Protein AF-A0A839QLB0-F1 (afdb_monomer_lite)

pLDDT: mean 74.17, std 19.47, range [36.72, 94.06]

Foldseek 3Di:
DDDPVLLVQLVVLCVVPVDLVSSCVVSVHDSVVSVVSVVVVVVVVVVVVVVDVVDDPPDDPPDDDDDD

Structure (mmCIF, N/CA/C/O backbone):
data_AF-A0A839QLB0-F1
#
_entry.id   AF-A0A839QLB0-F1
#
loop_
_atom_site.group_PDB
_atom_site.id
_atom_site.type_symbol
_atom_site.label_atom_id
_atom_site.label_alt_id
_atom_site.label_comp_id
_atom_site.label_asym_id
_atom_site.label_entity_id
_atom_site.label_seq_id
_atom_site.pdbx_PDB_ins_code
_atom_site.Cartn_x
_atom_site.Cartn_y
_atom_site.Cartn_z
_atom_site.occupancy
_atom_site.B_iso_or_equiv
_atom_site.auth_seq_id
_atom_site.auth_comp_id
_atom_site.auth_asym_id
_atom_site.auth_atom_id
_atom_site.pdbx_PDB_model_num
ATOM 1 N N . MET A 1 1 ? 13.864 12.088 4.520 1.00 58.25 1 MET A N 1
ATOM 2 C CA . MET A 1 1 ? 13.184 11.031 3.737 1.00 58.25 1 MET A CA 1
ATOM 3 C C . MET A 1 1 ? 12.930 9.867 4.681 1.00 58.25 1 MET A C 1
ATOM 5 O O . MET A 1 1 ? 13.688 9.755 5.630 1.00 58.25 1 MET A O 1
ATOM 9 N N . LYS A 1 2 ? 11.854 9.093 4.503 1.00 72.31 2 LYS A N 1
ATOM 10 C CA . LYS A 1 2 ? 11.562 7.953 5.390 1.00 72.31 2 LYS A CA 1
ATOM 11 C C . LYS A 1 2 ? 12.536 6.809 5.134 1.00 72.31 2 LYS A C 1
ATOM 13 O O . LYS A 1 2 ? 12.933 6.610 3.986 1.00 72.31 2 LYS A O 1
ATOM 18 N N . ASP A 1 3 ? 12.868 6.064 6.179 1.00 85.12 3 ASP A N 1
ATOM 19 C CA . ASP A 1 3 ? 13.724 4.888 6.067 1.00 85.12 3 ASP A CA 1
ATOM 20 C C . ASP A 1 3 ? 12.999 3.742 5.353 1.00 85.12 3 ASP A C 1
ATOM 22 O O . ASP A 1 3 ? 11.779 3.584 5.457 1.00 85.12 3 ASP A O 1
ATOM 26 N N . ALA A 1 4 ? 13.756 2.901 4.643 1.00 85.06 4 ALA A N 1
ATOM 27 C CA . ALA A 1 4 ? 13.207 1.778 3.877 1.00 85.06 4 ALA A CA 1
ATOM 28 C C . ALA A 1 4 ? 12.385 0.807 4.745 1.00 85.06 4 ALA A C 1
ATOM 30 O O . ALA A 1 4 ? 11.368 0.277 4.296 1.00 85.06 4 ALA A O 1
ATOM 31 N N . LYS A 1 5 ? 12.787 0.625 6.010 1.00 88.31 5 LYS A N 1
ATOM 32 C CA . LYS A 1 5 ? 12.050 -0.174 6.996 1.00 88.31 5 LYS A CA 1
ATOM 33 C C . LYS A 1 5 ? 10.645 0.382 7.236 1.00 88.31 5 LYS A C 1
ATOM 35 O O . LYS A 1 5 ? 9.675 -0.367 7.196 1.00 88.31 5 LYS A O 1
ATOM 40 N N . GLU A 1 6 ? 10.536 1.692 7.440 1.00 88.56 6 GLU A N 1
ATOM 41 C CA . GLU A 1 6 ? 9.255 2.355 7.689 1.00 88.56 6 GLU A CA 1
ATOM 42 C C . GLU A 1 6 ? 8.343 2.276 6.456 1.00 88.56 6 GLU A C 1
ATOM 44 O O . GLU A 1 6 ? 7.135 2.088 6.574 1.00 88.56 6 GLU A O 1
ATOM 49 N N . ILE A 1 7 ? 8.920 2.345 5.252 1.00 90.06 7 ILE A N 1
ATOM 50 C CA . ILE A 1 7 ? 8.184 2.155 3.995 1.00 90.06 7 ILE A CA 1
ATOM 51 C C . ILE A 1 7 ? 7.605 0.735 3.900 1.00 90.06 7 ILE A C 1
ATOM 53 O O . ILE A 1 7 ? 6.429 0.591 3.563 1.00 90.06 7 ILE A O 1
ATOM 57 N N . MET A 1 8 ? 8.388 -0.304 4.217 1.00 91.62 8 MET A N 1
ATOM 58 C CA . MET A 1 8 ? 7.893 -1.688 4.235 1.00 91.62 8 MET A CA 1
ATOM 59 C C . MET A 1 8 ? 6.793 -1.902 5.277 1.00 91.62 8 MET A C 1
ATOM 61 O O . MET A 1 8 ? 5.812 -2.577 4.984 1.00 91.62 8 MET A O 1
ATOM 65 N N . GLU A 1 9 ? 6.924 -1.313 6.465 1.00 91.94 9 GLU A N 1
ATOM 66 C CA . GLU A 1 9 ? 5.920 -1.425 7.528 1.00 91.94 9 GLU A CA 1
ATOM 67 C C . GLU A 1 9 ? 4.584 -0.790 7.112 1.00 91.94 9 GLU A C 1
ATOM 69 O O . GLU A 1 9 ? 3.521 -1.390 7.283 1.00 91.94 9 GLU A O 1
ATOM 74 N N . ILE A 1 10 ? 4.634 0.376 6.457 1.00 91.19 10 ILE A N 1
ATOM 75 C CA . ILE A 1 10 ? 3.447 1.037 5.896 1.00 91.19 10 ILE A CA 1
ATOM 76 C C . ILE A 1 10 ? 2.796 0.186 4.800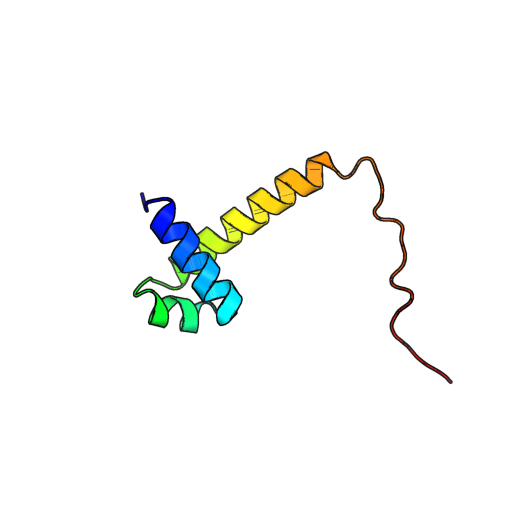 1.00 91.19 10 ILE A C 1
ATOM 78 O O . ILE A 1 10 ? 1.570 0.075 4.759 1.00 91.19 10 ILE A O 1
ATOM 82 N N . LEU A 1 11 ? 3.593 -0.424 3.919 1.00 90.88 11 LEU A N 1
ATOM 83 C CA . LEU A 1 11 ? 3.082 -1.304 2.865 1.00 90.88 11 LEU A CA 1
ATOM 84 C C . LEU A 1 11 ? 2.460 -2.585 3.433 1.00 90.88 11 LEU A C 1
ATOM 86 O O . LEU A 1 11 ? 1.396 -2.986 2.975 1.00 90.88 11 LEU A O 1
ATOM 90 N N . ALA A 1 12 ? 3.059 -3.185 4.463 1.00 91.81 12 ALA A N 1
ATOM 91 C CA . ALA A 1 12 ? 2.512 -4.365 5.129 1.00 91.81 12 ALA A CA 1
ATOM 92 C C . ALA A 1 12 ? 1.173 -4.060 5.823 1.00 91.81 12 ALA A C 1
ATOM 94 O O . ALA A 1 12 ? 0.215 -4.826 5.705 1.00 91.81 12 ALA A O 1
ATOM 95 N N . ALA A 1 13 ? 1.073 -2.909 6.495 1.00 94.06 13 ALA A N 1
ATOM 96 C CA . ALA A 1 13 ? -0.179 -2.452 7.091 1.00 94.06 13 ALA A CA 1
ATOM 97 C C . ALA A 1 13 ? -1.253 -2.164 6.025 1.00 94.06 13 ALA A C 1
ATOM 99 O O . ALA A 1 13 ? -2.434 -2.457 6.242 1.00 94.06 13 ALA A O 1
ATOM 100 N N . TYR A 1 14 ? -0.864 -1.624 4.866 1.00 90.94 14 TYR A N 1
ATOM 101 C CA . TYR A 1 14 ? -1.767 -1.423 3.732 1.00 90.94 14 TYR A CA 1
ATOM 102 C C . TYR A 1 14 ? -2.254 -2.748 3.146 1.00 90.94 14 TYR A C 1
ATOM 104 O O . TYR A 1 14 ? -3.449 -2.891 2.921 1.00 90.94 14 TYR A O 1
ATOM 112 N N . ASP A 1 15 ? -1.383 -3.738 2.966 1.00 90.38 15 ASP A N 1
ATOM 113 C CA . ASP A 1 15 ? -1.775 -5.047 2.430 1.00 90.38 15 ASP A CA 1
ATOM 114 C C . ASP A 1 15 ? -2.746 -5.786 3.375 1.00 90.38 15 ASP A C 1
ATOM 116 O O . ASP A 1 15 ? -3.672 -6.459 2.915 1.00 90.38 15 ASP A O 1
ATOM 120 N N . LEU A 1 16 ? -2.596 -5.600 4.694 1.00 92.62 16 LEU A N 1
ATOM 121 C CA . LEU A 1 16 ? -3.503 -6.146 5.707 1.00 92.62 16 LEU A CA 1
ATOM 122 C C . LEU A 1 16 ? -4.868 -5.441 5.735 1.00 92.62 16 LEU A C 1
ATOM 124 O O . LEU A 1 16 ? -5.898 -6.093 5.901 1.00 92.62 16 LEU A O 1
ATOM 128 N N . THR A 1 17 ? -4.885 -4.113 5.611 1.00 91.31 17 THR A N 1
ATOM 129 C CA . THR A 1 17 ? -6.111 -3.319 5.788 1.00 91.31 17 THR A CA 1
ATOM 130 C C . THR A 1 17 ? -6.821 -3.013 4.477 1.00 91.31 17 THR A C 1
ATOM 132 O O . THR A 1 17 ? -8.030 -3.216 4.396 1.00 91.31 17 THR A O 1
ATOM 135 N N . LYS A 1 18 ? -6.080 -2.559 3.459 1.00 83.81 18 LYS A N 1
ATOM 136 C CA . LYS A 1 18 ? -6.463 -2.045 2.128 1.00 83.81 18 LYS A CA 1
ATOM 137 C C . LYS A 1 18 ? -6.921 -0.580 2.006 1.00 83.81 18 LYS A C 1
ATOM 139 O O . LYS A 1 18 ? -6.654 -0.014 0.949 1.00 83.81 18 LYS A O 1
ATOM 144 N N . PRO A 1 19 ? -7.573 0.102 2.975 1.00 89.19 19 PRO A N 1
ATOM 145 C CA . PRO A 1 19 ? -7.878 1.521 2.828 1.00 89.19 19 PRO A CA 1
ATOM 146 C C . PRO A 1 19 ? -6.790 2.412 3.441 1.00 89.19 19 PRO A C 1
ATOM 148 O O . PRO A 1 19 ? -6.409 2.258 4.601 1.00 89.19 19 PRO A O 1
ATOM 151 N N . PHE A 1 20 ? -6.385 3.444 2.691 1.00 89.50 20 PHE A N 1
ATOM 152 C CA . PHE A 1 20 ? -5.331 4.396 3.078 1.00 89.50 20 PHE A CA 1
ATOM 153 C C . PHE A 1 20 ? -5.551 5.070 4.437 1.00 89.50 20 PHE A C 1
ATOM 155 O O . PHE A 1 20 ? -4.584 5.397 5.122 1.00 89.50 20 PHE A O 1
ATOM 162 N N . ARG A 1 21 ? -6.814 5.306 4.817 1.00 89.56 21 ARG A N 1
ATOM 163 C CA . ARG A 1 21 ? -7.167 5.913 6.107 1.00 89.56 21 ARG A CA 1
ATOM 164 C C . ARG A 1 21 ? -6.901 4.974 7.280 1.00 89.56 21 ARG A C 1
ATOM 166 O O . ARG A 1 21 ? -6.233 5.392 8.214 1.00 89.56 21 ARG A O 1
ATOM 173 N N . ALA A 1 22 ? -7.308 3.709 7.182 1.00 89.69 22 ALA A N 1
ATOM 174 C CA . ALA A 1 22 ? -7.044 2.740 8.245 1.00 89.69 22 ALA A CA 1
ATOM 175 C C . ALA A 1 22 ? -5.539 2.484 8.400 1.00 89.69 22 ALA A C 1
ATOM 177 O O . ALA A 1 22 ? -5.024 2.438 9.512 1.00 89.69 22 ALA A O 1
ATOM 178 N N . THR A 1 23 ? -4.804 2.391 7.286 1.00 92.62 23 THR A N 1
ATOM 179 C CA . THR A 1 23 ? -3.340 2.256 7.319 1.00 92.62 23 THR A CA 1
ATOM 180 C C . THR A 1 23 ? 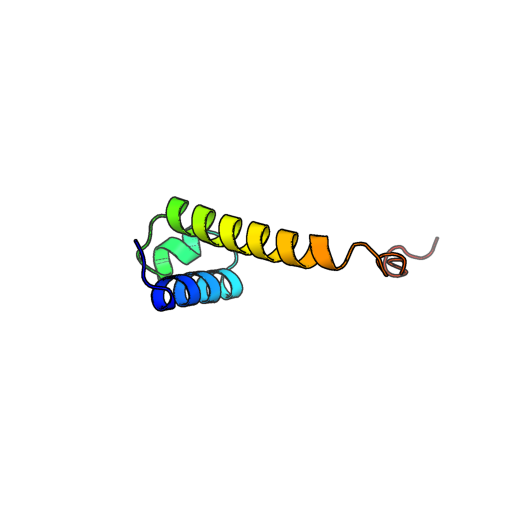-2.666 3.461 7.981 1.00 92.62 23 THR A C 1
ATOM 182 O O . THR A 1 23 ? -1.727 3.301 8.758 1.00 92.62 23 THR A O 1
ATOM 185 N N . ALA A 1 24 ? -3.138 4.675 7.682 1.00 90.44 24 ALA A N 1
ATOM 186 C CA . ALA A 1 24 ? -2.651 5.911 8.287 1.00 90.44 24 ALA A CA 1
ATOM 187 C C . ALA A 1 24 ? -2.846 5.924 9.812 1.00 90.44 24 ALA A C 1
ATOM 189 O O . ALA A 1 24 ? -1.918 6.272 10.540 1.00 90.44 24 ALA A O 1
ATOM 190 N N . GLU A 1 25 ? -4.010 5.481 10.291 1.00 90.31 25 GLU A N 1
ATOM 191 C CA . GLU A 1 25 ? -4.309 5.361 11.723 1.00 90.31 25 GLU A CA 1
ATOM 192 C C . GLU A 1 25 ? -3.428 4.310 12.417 1.00 90.31 25 GLU A C 1
ATOM 194 O O . GLU A 1 25 ? -2.918 4.565 13.504 1.00 90.31 25 GLU A O 1
ATOM 199 N N . LEU A 1 26 ? -3.171 3.172 11.765 1.00 89.50 26 LEU A N 1
ATOM 200 C CA . LEU A 1 26 ? -2.310 2.098 12.285 1.00 89.50 26 LEU A CA 1
ATOM 201 C C . LEU A 1 26 ? -0.825 2.471 12.355 1.00 89.50 26 LEU A C 1
ATOM 203 O O . LEU A 1 26 ? -0.122 2.041 13.262 1.00 89.50 26 LEU A O 1
ATOM 207 N N . THR A 1 27 ? -0.343 3.249 11.389 1.00 89.50 27 THR A N 1
ATOM 208 C CA . THR A 1 27 ? 1.087 3.582 11.240 1.00 89.50 27 THR A CA 1
ATOM 209 C C . THR A 1 27 ? 1.442 4.962 11.795 1.00 89.50 27 THR A C 1
ATOM 211 O O . THR A 1 27 ? 2.599 5.375 11.728 1.00 89.50 27 THR A O 1
ATOM 214 N N . GLY A 1 28 ? 0.458 5.725 12.284 1.00 89.81 28 GLY A N 1
ATOM 215 C CA . GLY A 1 28 ? 0.649 7.107 12.739 1.00 89.81 28 GLY A CA 1
ATOM 216 C C . GLY A 1 28 ? 1.059 8.079 11.623 1.00 89.81 28 GLY A C 1
ATOM 217 O O . GLY A 1 28 ? 1.640 9.131 11.887 1.00 89.81 28 GLY A O 1
ATOM 218 N N . CYS A 1 29 ? 0.796 7.733 10.362 1.00 87.31 29 CYS A N 1
ATOM 219 C CA . CYS A 1 29 ? 1.215 8.499 9.190 1.00 87.31 29 CYS A CA 1
ATOM 220 C C . CYS A 1 29 ? 0.033 9.208 8.522 1.00 87.31 29 CYS A C 1
ATOM 222 O O . CYS A 1 29 ? -1.098 8.756 8.593 1.00 87.31 29 CYS A O 1
ATOM 224 N N . SER A 1 30 ? 0.278 10.292 7.779 1.00 90.62 30 SER A N 1
ATOM 225 C CA . SER A 1 30 ? -0.771 10.894 6.938 1.00 90.62 30 SER A CA 1
ATOM 226 C C . SER A 1 30 ? -1.171 9.960 5.787 1.00 90.62 30 SER A C 1
ATOM 228 O O . SER A 1 30 ? -0.300 9.372 5.139 1.00 90.62 30 SER A O 1
ATOM 230 N N . HIS A 1 31 ? -2.463 9.892 5.438 1.00 88.06 31 HIS A N 1
ATOM 231 C CA . HIS A 1 31 ? -2.942 9.096 4.293 1.00 88.06 31 HIS A CA 1
ATOM 232 C C . HIS A 1 31 ? -2.301 9.521 2.963 1.00 88.06 31 HIS A C 1
ATOM 234 O O . HIS A 1 31 ? -2.144 8.697 2.067 1.00 88.06 31 HIS A O 1
ATOM 240 N N . HIS A 1 32 ? -1.873 10.783 2.829 1.00 90.56 32 HIS A N 1
ATOM 241 C CA . HIS A 1 32 ? -1.155 11.260 1.640 1.00 90.56 32 HIS A CA 1
ATOM 242 C C . HIS A 1 32 ? 0.217 10.595 1.495 1.00 90.56 32 HIS A C 1
ATOM 244 O O . HIS A 1 32 ? 0.676 10.341 0.382 1.00 90.56 32 HIS A O 1
ATOM 250 N N . THR A 1 33 ? 0.864 10.285 2.618 1.00 91.69 33 THR A N 1
ATOM 251 C CA . THR A 1 33 ? 2.126 9.546 2.643 1.00 91.69 33 THR A CA 1
ATOM 252 C C . THR A 1 33 ? 1.908 8.104 2.211 1.00 91.69 33 THR A C 1
ATOM 254 O O . THR A 1 33 ? 2.653 7.619 1.364 1.00 91.69 33 THR A O 1
ATOM 257 N N . VAL A 1 34 ? 0.863 7.450 2.729 1.00 90.75 34 VAL A N 1
ATOM 258 C CA . VAL A 1 34 ? 0.498 6.083 2.325 1.00 90.75 34 VAL A CA 1
ATOM 259 C C . VAL A 1 34 ? 0.216 6.040 0.820 1.00 90.75 34 VAL A C 1
ATOM 261 O O . VAL A 1 34 ? 0.808 5.232 0.114 1.00 90.75 34 VAL A O 1
ATOM 264 N N . ALA A 1 35 ? -0.579 6.979 0.297 1.00 91.25 35 ALA A N 1
ATOM 265 C CA . ALA A 1 35 ? -0.875 7.069 -1.133 1.00 91.25 35 ALA A CA 1
ATOM 266 C C . ALA A 1 35 ? 0.383 7.279 -1.995 1.00 91.25 35 ALA A C 1
ATOM 268 O O . ALA A 1 35 ? 0.517 6.663 -3.050 1.00 91.25 35 ALA A O 1
ATOM 269 N N . ARG A 1 36 ? 1.334 8.119 -1.554 1.00 90.19 36 ARG A N 1
ATOM 270 C CA . ARG A 1 36 ? 2.607 8.320 -2.266 1.00 90.19 36 ARG A CA 1
ATOM 271 C C . ARG A 1 36 ? 3.454 7.045 -2.286 1.00 90.19 36 ARG A C 1
ATOM 273 O O . ARG A 1 36 ? 4.035 6.737 -3.320 1.00 90.19 36 ARG A O 1
ATOM 280 N N . ILE A 1 37 ? 3.526 6.329 -1.165 1.00 89.50 37 ILE A N 1
ATOM 281 C CA . ILE A 1 37 ? 4.295 5.084 -1.035 1.00 89.50 37 ILE A CA 1
ATOM 282 C C . ILE A 1 37 ? 3.682 3.972 -1.893 1.00 89.50 37 ILE A C 1
ATOM 284 O O . ILE A 1 37 ? 4.402 3.324 -2.645 1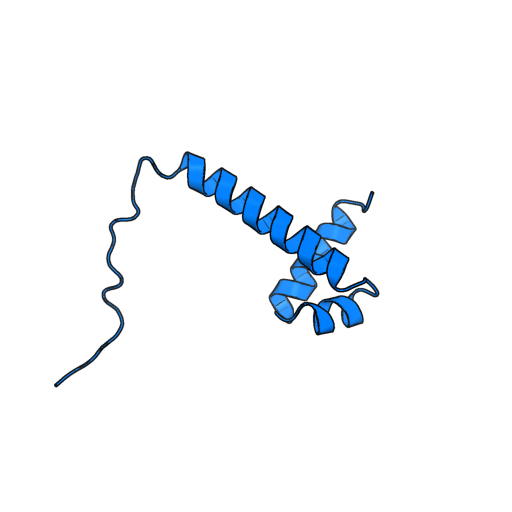.00 89.50 37 ILE A O 1
ATOM 288 N N . VAL A 1 38 ? 2.360 3.797 -1.839 1.00 89.44 38 VAL A N 1
ATOM 289 C CA . VAL A 1 38 ? 1.643 2.812 -2.663 1.00 89.44 38 VAL A CA 1
ATOM 290 C C . VAL A 1 38 ? 1.806 3.136 -4.145 1.00 89.44 38 VAL A C 1
ATOM 292 O O . VAL A 1 38 ? 2.188 2.264 -4.912 1.00 89.44 38 VAL A O 1
ATOM 295 N N . LYS A 1 39 ? 1.665 4.407 -4.543 1.00 89.62 39 LYS A N 1
ATOM 296 C CA . LYS A 1 39 ? 1.905 4.829 -5.930 1.00 89.62 39 LYS A CA 1
ATOM 297 C C . LYS A 1 39 ? 3.347 4.585 -6.386 1.00 89.62 39 LYS A C 1
ATOM 299 O O . LYS A 1 39 ? 3.565 4.258 -7.545 1.00 89.62 39 LYS A O 1
ATOM 304 N N . ALA A 1 40 ? 4.331 4.754 -5.502 1.00 87.06 40 ALA A N 1
ATOM 305 C CA . ALA A 1 40 ? 5.726 4.443 -5.810 1.00 87.06 40 ALA A CA 1
ATOM 306 C C . ALA A 1 40 ? 5.964 2.928 -5.952 1.00 87.06 40 ALA A C 1
ATOM 308 O O . ALA A 1 40 ? 6.718 2.524 -6.832 1.00 87.06 40 ALA A O 1
ATOM 309 N N . ARG A 1 41 ? 5.295 2.095 -5.139 1.00 84.69 41 ARG A N 1
ATOM 310 C CA . ARG A 1 41 ? 5.295 0.628 -5.283 1.00 84.69 41 ARG A CA 1
ATOM 311 C C . ARG A 1 41 ? 4.644 0.204 -6.593 1.00 84.69 41 ARG A C 1
ATOM 313 O O . ARG A 1 41 ? 5.250 -0.579 -7.308 1.00 84.69 41 ARG A O 1
ATOM 320 N N . ASP A 1 42 ? 3.472 0.744 -6.919 1.00 84.12 42 ASP A N 1
ATOM 321 C CA . ASP A 1 42 ? 2.786 0.458 -8.181 1.00 84.12 42 ASP A CA 1
ATOM 322 C C . ASP A 1 42 ? 3.634 0.903 -9.373 1.00 84.12 42 ASP A C 1
ATOM 324 O O . ASP A 1 42 ? 3.796 0.137 -10.306 1.00 84.12 42 ASP A O 1
ATOM 328 N N . ALA A 1 43 ? 4.276 2.076 -9.323 1.00 81.69 43 ALA A N 1
ATOM 329 C CA . ALA A 1 43 ? 5.189 2.520 -10.381 1.00 81.69 43 ALA A CA 1
ATOM 330 C C . ALA A 1 43 ? 6.451 1.638 -10.505 1.00 81.69 43 ALA A C 1
ATOM 332 O O . ALA A 1 43 ? 6.963 1.436 -11.608 1.00 81.69 43 ALA A O 1
ATOM 333 N N . GLY A 1 44 ? 6.958 1.109 -9.387 1.00 70.62 44 GLY A N 1
ATOM 334 C CA . GLY A 1 44 ? 8.044 0.126 -9.371 1.00 70.62 44 GLY A CA 1
ATOM 335 C C . GLY A 1 44 ? 7.609 -1.244 -9.901 1.00 70.62 44 GLY A C 1
ATOM 336 O O . GLY A 1 44 ? 8.375 -1.883 -10.614 1.00 70.62 44 GLY A O 1
ATOM 337 N N . ALA A 1 45 ? 6.368 -1.656 -9.626 1.00 59.88 45 ALA A N 1
ATOM 338 C CA . ALA A 1 45 ? 5.758 -2.856 -10.188 1.00 59.88 45 ALA A CA 1
ATOM 339 C C . ALA A 1 45 ? 5.489 -2.694 -11.693 1.00 59.88 45 ALA A C 1
ATOM 341 O O . ALA A 1 45 ? 5.801 -3.592 -12.461 1.00 59.88 45 ALA A O 1
ATOM 342 N N . ASP A 1 46 ? 5.009 -1.535 -12.147 1.00 53.97 46 ASP A N 1
ATOM 343 C CA . ASP A 1 46 ? 4.816 -1.215 -13.568 1.00 53.97 46 ASP A CA 1
ATOM 344 C C . ASP A 1 46 ? 6.147 -1.176 -14.339 1.00 53.97 46 ASP A C 1
ATOM 346 O O . ASP A 1 46 ? 6.211 -1.560 -15.507 1.00 53.97 46 ASP A O 1
ATOM 350 N N . SER A 1 47 ? 7.239 -0.761 -13.688 1.00 49.50 47 SER A N 1
ATOM 351 C CA . SER A 1 47 ? 8.579 -0.769 -14.295 1.00 49.50 47 SER A CA 1
ATOM 352 C C . SER A 1 47 ? 9.124 -2.192 -14.481 1.00 49.50 47 SER A C 1
ATOM 354 O O . SER A 1 47 ? 9.792 -2.456 -15.478 1.00 49.50 47 SER A O 1
ATOM 356 N N . ASP A 1 48 ? 8.786 -3.120 -13.581 1.00 50.28 48 ASP A N 1
ATOM 357 C CA . ASP A 1 48 ? 9.088 -4.554 -13.726 1.00 50.28 48 ASP A CA 1
ATOM 358 C C . ASP A 1 48 ? 8.185 -5.217 -14.790 1.00 50.28 48 ASP A C 1
ATOM 360 O O . ASP A 1 48 ? 8.646 -5.981 -15.641 1.00 50.28 48 ASP A O 1
ATOM 364 N N . GLN A 1 49 ? 6.913 -4.807 -14.863 1.00 44.78 49 GLN A N 1
ATOM 365 C CA . GLN A 1 49 ? 5.971 -5.242 -15.904 1.00 44.78 49 GLN A CA 1
ATOM 366 C C . GLN A 1 49 ? 6.338 -4.708 -17.300 1.00 44.78 49 GLN A C 1
ATOM 368 O O . GLN A 1 49 ? 6.015 -5.334 -18.313 1.00 44.78 49 GLN A O 1
ATOM 373 N N . SER A 1 50 ? 7.062 -3.587 -17.379 1.00 42.41 50 SER A N 1
ATOM 374 C CA . SER A 1 50 ? 7.584 -3.035 -18.636 1.00 42.41 50 SER A CA 1
ATOM 375 C C . SER A 1 50 ? 8.7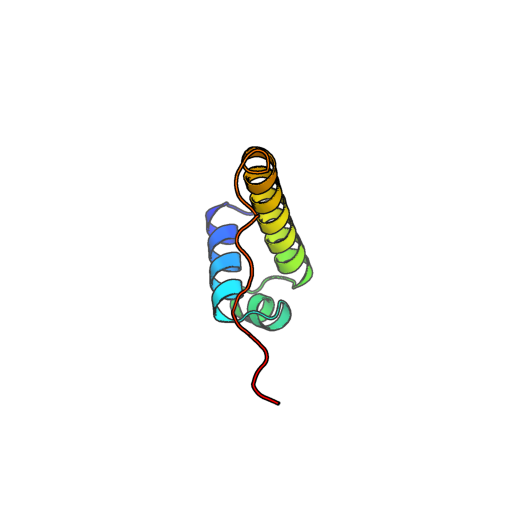55 -3.849 -19.200 1.00 42.41 50 SER A C 1
ATOM 377 O O . SER A 1 50 ? 8.939 -3.864 -20.414 1.00 42.41 50 SER A O 1
ATOM 379 N N . ALA A 1 51 ? 9.503 -4.576 -18.358 1.00 47.88 51 ALA A N 1
ATOM 380 C CA . ALA A 1 51 ? 10.565 -5.489 -18.793 1.00 47.88 51 ALA A CA 1
ATOM 381 C C . ALA A 1 51 ? 10.047 -6.893 -19.177 1.00 47.88 51 ALA A C 1
ATOM 383 O O . ALA A 1 51 ? 10.769 -7.655 -19.815 1.00 47.88 51 ALA A O 1
ATOM 384 N N . THR A 1 52 ? 8.788 -7.221 -18.850 1.00 42.16 52 THR A N 1
ATOM 385 C CA . THR A 1 52 ? 8.136 -8.504 -19.194 1.00 42.16 52 THR A CA 1
ATOM 386 C C . THR A 1 52 ? 7.049 -8.370 -20.273 1.00 42.16 52 THR A C 1
ATOM 388 O O . THR A 1 52 ? 6.547 -9.369 -20.790 1.00 42.16 52 THR A O 1
ATOM 391 N N . ARG A 1 53 ? 6.718 -7.159 -20.751 1.00 47.00 53 ARG A N 1
ATOM 392 C CA . ARG A 1 53 ? 5.754 -6.992 -21.862 1.00 47.00 53 ARG A CA 1
ATOM 393 C C . ARG A 1 53 ? 6.326 -7.265 -23.264 1.00 47.00 53 ARG A C 1
ATOM 395 O O . ARG A 1 53 ? 5.725 -6.856 -24.254 1.00 47.00 53 ARG A O 1
ATOM 402 N N . GLU A 1 54 ? 7.413 -8.027 -23.350 1.00 51.34 54 GLU A N 1
ATOM 403 C CA . GLU A 1 54 ? 7.811 -8.806 -24.530 1.00 51.34 54 GLU A CA 1
ATOM 404 C C . GLU A 1 54 ? 7.720 -10.316 -24.229 1.00 51.34 54 GLU A C 1
ATOM 406 O O . GLU A 1 54 ? 8.641 -11.087 -24.462 1.00 51.34 54 GLU A O 1
ATOM 411 N N . GLY A 1 55 ? 6.584 -10.771 -23.692 1.00 54.31 55 GLY A N 1
ATOM 412 C CA . GLY A 1 55 ? 6.273 -12.200 -23.632 1.00 54.31 55 GLY A CA 1
ATOM 413 C C . GLY A 1 55 ? 5.229 -12.560 -22.582 1.00 54.31 55 GLY A C 1
ATOM 414 O O . GLY A 1 55 ? 5.508 -12.536 -21.397 1.00 54.31 55 GLY A O 1
ATOM 415 N N . ALA A 1 56 ? 4.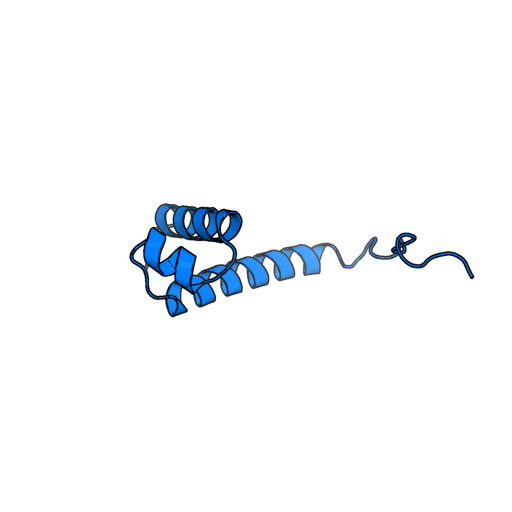047 -12.990 -23.030 1.00 52.19 56 ALA A N 1
ATOM 416 C CA . ALA A 1 56 ? 3.026 -13.676 -22.224 1.00 52.19 56 ALA A CA 1
ATOM 417 C C . ALA A 1 56 ? 2.136 -12.831 -21.280 1.00 52.19 56 ALA A C 1
ATOM 419 O O . ALA A 1 56 ? 2.022 -13.097 -20.093 1.00 52.19 56 ALA A O 1
ATOM 420 N N . HIS A 1 57 ? 1.308 -11.957 -21.861 1.00 47.38 57 HIS A N 1
ATOM 421 C CA . HIS A 1 57 ? -0.065 -11.750 -21.367 1.00 47.38 57 HIS A CA 1
ATOM 422 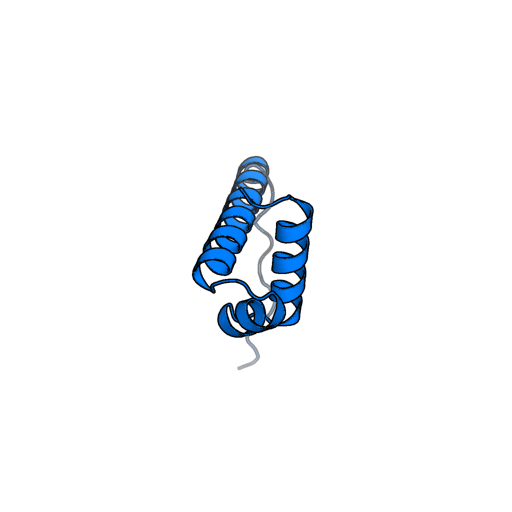C C . HIS A 1 57 ? -1.068 -11.998 -22.496 1.00 47.38 57 HIS A C 1
ATOM 424 O O . HIS A 1 57 ? -1.820 -11.132 -22.939 1.00 47.38 57 HIS A O 1
ATOM 430 N N . ARG A 1 58 ? -1.055 -13.236 -22.991 1.00 51.88 58 ARG A N 1
ATOM 431 C CA . ARG A 1 58 ? -2.197 -13.827 -23.686 1.00 51.88 58 ARG A CA 1
ATOM 432 C C . ARG A 1 58 ? -2.442 -15.215 -23.101 1.00 51.88 58 ARG A C 1
ATOM 434 O O . ARG A 1 58 ? -2.175 -16.227 -23.731 1.00 51.88 58 ARG A O 1
ATOM 441 N N . CYS A 1 59 ? -2.955 -15.243 -21.878 1.00 36.72 59 CYS A N 1
ATOM 442 C CA . CYS A 1 59 ? -3.742 -16.355 -21.369 1.00 36.72 59 CYS A CA 1
ATOM 443 C C . CYS A 1 59 ? -4.998 -15.761 -20.727 1.00 36.72 59 CYS A C 1
ATOM 445 O O . CYS A 1 59 ? -4.977 -15.026 -19.747 1.00 36.72 59 CYS A O 1
ATOM 447 N N . VAL A 1 60 ? -6.072 -16.004 -21.461 1.00 46.12 60 VAL A N 1
ATOM 448 C CA . VAL A 1 60 ? -7.456 -15.610 -21.274 1.00 46.12 60 VAL A CA 1
ATOM 449 C C . VAL A 1 60 ? -7.939 -15.864 -19.840 1.00 46.12 60 VAL A C 1
ATOM 451 O O . VAL A 1 60 ? -7.730 -16.938 -19.280 1.00 46.12 60 VAL A O 1
ATOM 454 N N . THR A 1 61 ? -8.640 -14.897 -19.252 1.00 45.47 61 THR A N 1
ATOM 455 C CA . THR A 1 61 ? -9.565 -15.166 -18.149 1.00 45.47 61 THR A CA 1
ATOM 456 C C . THR A 1 61 ? -10.692 -16.042 -18.698 1.00 45.47 61 THR A C 1
ATOM 458 O O . THR A 1 61 ? -11.708 -15.540 -19.170 1.00 45.47 61 THR A O 1
ATOM 461 N N . ALA A 1 62 ? -10.489 -17.360 -18.671 1.00 50.38 62 ALA A N 1
ATOM 462 C CA . ALA A 1 62 ? -11.504 -18.386 -18.909 1.00 50.38 62 ALA A CA 1
ATOM 463 C C . ALA A 1 62 ? -12.448 -18.576 -17.699 1.00 50.38 62 ALA A C 1
ATOM 465 O O . ALA A 1 62 ? -13.071 -19.621 -17.556 1.00 50.38 62 ALA A O 1
ATOM 466 N N . GLN A 1 63 ? -12.560 -17.591 -16.808 1.00 58.03 63 GLN A N 1
ATOM 467 C CA . GLN A 1 63 ? -13.268 -17.739 -15.540 1.00 58.03 63 GLN A CA 1
ATOM 468 C C . GLN A 1 63 ? -14.023 -16.446 -15.226 1.00 58.03 63 GLN A C 1
ATOM 470 O O . GLN A 1 63 ? -13.502 -15.582 -14.537 1.00 58.03 63 GLN A O 1
ATOM 475 N N . ASP A 1 64 ? -15.173 -16.243 -15.866 1.00 50.81 64 ASP A N 1
ATOM 476 C CA . ASP A 1 64 ? -16.432 -15.876 -15.200 1.00 50.81 64 ASP A CA 1
ATOM 477 C C . ASP A 1 64 ? -17.525 -15.589 -16.243 1.00 50.81 64 ASP A C 1
ATOM 479 O O . ASP A 1 64 ? -17.277 -14.911 -17.240 1.00 50.81 64 ASP A O 1
ATOM 483 N N . ARG A 1 65 ? -18.750 -16.045 -15.948 1.00 52.59 65 ARG A N 1
ATOM 484 C CA . ARG A 1 65 ? -19.978 -16.118 -16.778 1.00 52.59 65 ARG A CA 1
ATOM 485 C C . ARG A 1 65 ? -20.008 -17.338 -17.717 1.00 52.59 65 ARG A C 1
ATOM 487 O O . ARG A 1 65 ? -19.392 -17.334 -18.770 1.00 52.59 65 ARG A O 1
ATOM 494 N N . GLY A 1 66 ? -20.667 -18.453 -17.409 1.00 52.44 66 GLY A N 1
ATOM 495 C CA . GLY A 1 66 ? -21.900 -18.619 -16.640 1.00 52.44 66 GLY A CA 1
ATOM 496 C C . GLY A 1 66 ? -23.058 -18.884 -17.606 1.00 52.44 66 GLY A C 1
ATOM 497 O O . GLY A 1 66 ? -23.535 -17.959 -18.247 1.00 52.44 66 GLY A O 1
ATOM 498 N N . MET A 1 67 ? -23.410 -20.168 -17.708 1.00 49.19 67 MET A N 1
ATOM 499 C CA . MET A 1 67 ? -24.672 -20.793 -18.135 1.00 49.19 67 MET A CA 1
ATOM 500 C C . MET A 1 67 ? -25.844 -19.861 -18.503 1.00 49.19 67 MET A C 1
ATOM 502 O O . MET A 1 67 ? -26.281 -19.057 -17.678 1.00 49.19 67 MET A O 1
ATOM 506 N N . GLY A 1 68 ? -26.416 -20.091 -19.688 1.00 41.56 68 GLY A N 1
ATOM 507 C CA . GLY A 1 68 ? -27.704 -19.567 -20.147 1.00 41.56 68 GLY A CA 1
ATOM 508 C C . GLY A 1 68 ? -28.039 -20.086 -21.533 1.00 41.56 68 GLY A C 1
ATOM 509 O O . GLY A 1 68 ? -27.397 -19.593 -22.483 1.00 41.56 68 GLY A O 1
#

Sequence (68 aa):
MKDAKEIMEILAAYDLTKPFRATAELTGCSHHTVARIVKARDAGADSDQSATREGAHRCVTAQDRGMG

Secondary structure (DSSP, 8-state):
---HHHHHHHHHHHHHH-SHHHHHHHHT--HHHHHHHHHHHHHHHHHHHHHHSSS-------------

Radius of gyration: 16.88 Å; chains: 1; bounding box: 41×32×37 Å

Organism: NCBI:txid670079